Protein AF-A0A1B6K8F5-F1 (afdb_monomer_lite)

InterPro domains:
  IPR000001 Kringle [PF00051] (9-91)
  IPR000001 Kringle [PS50070] (9-91)
  IPR000001 Kringle [SM00130] (5-93)
  IPR000001 Kringle [cd00108] (4-92)
  IPR013806 Kringle-like fold [SSF57440] (8-100)
  IPR018056 Kringle, conserved site [PS00021] (61-74)
  IPR038178 Kringle superfamily [G3DSA:2.40.20.10] (1-101)
  IPR050759 Serine proteases and regulators with kringle domains [PTHR24261] (7-97)

Sequence (137 aa):
QCRSKECKMSGTGNDYIGTLNTTISNRTCQHWTANEPHSVPQTLLSKELFPELSLDNVNNFCRNPSHDIFGPWCYTNDPNVETDLCNVLDCDVPDACTVIVTGTNSARQYIYILPLWKSIGLEFKVKNWDPKWMEGV

Radius of gyration: 22.2 Å; chains: 1; bounding box: 33×41×73 Å

pLDDT: mean 76.98, std 19.77, range [41.94, 98.06]

Structure (mmCIF, N/CA/C/O backbone):
data_AF-A0A1B6K8F5-F1
#
_entry.id   AF-A0A1B6K8F5-F1
#
loop_
_atom_site.group_PDB
_atom_site.id
_atom_site.type_symbol
_atom_site.label_atom_id
_atom_site.label_alt_id
_atom_site.label_comp_id
_atom_site.label_asym_id
_atom_site.label_entity_id
_atom_site.label_seq_id
_atom_site.pdbx_PDB_ins_code
_atom_site.Cartn_x
_atom_site.Cartn_y
_atom_site.Cartn_z
_atom_site.occupancy
_atom_site.B_iso_or_equiv
_atom_site.auth_seq_id
_atom_site.auth_comp_id
_atom_site.auth_asym_id
_atom_site.auth_atom_id
_atom_site.pdbx_PDB_model_num
ATOM 1 N N . GLN A 1 1 ? 18.530 7.856 4.157 1.00 56.66 1 GLN A N 1
ATOM 2 C CA . GLN A 1 1 ? 17.686 6.708 3.768 1.00 56.66 1 GLN A CA 1
ATOM 3 C C . GLN A 1 1 ? 16.951 7.119 2.506 1.00 56.66 1 GLN A C 1
ATOM 5 O O . GLN A 1 1 ? 16.354 8.190 2.518 1.00 56.66 1 GLN A O 1
ATOM 10 N N . CYS A 1 2 ? 17.072 6.361 1.421 1.00 65.31 2 CYS A N 1
ATOM 11 C CA . CYS A 1 2 ? 16.398 6.685 0.167 1.00 65.31 2 CYS A CA 1
ATOM 12 C C . CYS A 1 2 ? 14.894 6.433 0.366 1.00 65.31 2 CYS A C 1
ATOM 14 O O . CYS A 1 2 ? 14.516 5.312 0.684 1.00 65.31 2 CYS A O 1
ATOM 16 N N . ARG A 1 3 ? 14.061 7.475 0.264 1.00 79.62 3 ARG A N 1
ATOM 17 C CA . ARG A 1 3 ? 12.592 7.397 0.331 1.00 79.62 3 ARG A CA 1
ATOM 18 C C . ARG A 1 3 ? 12.025 8.180 -0.848 1.00 79.62 3 ARG A C 1
ATOM 20 O O . ARG A 1 3 ? 12.517 9.278 -1.111 1.00 79.62 3 ARG A O 1
ATOM 27 N N . SER A 1 4 ? 11.013 7.651 -1.527 1.00 79.38 4 SER A N 1
ATOM 28 C CA . SER A 1 4 ? 10.398 8.310 -2.687 1.00 79.38 4 SER A CA 1
ATOM 29 C C . SER A 1 4 ? 8.877 8.363 -2.564 1.00 79.38 4 SER A C 1
ATOM 31 O O . SER A 1 4 ? 8.242 7.437 -2.060 1.00 79.38 4 SER A O 1
ATOM 33 N N . LYS A 1 5 ? 8.295 9.490 -2.989 1.00 85.06 5 LYS A N 1
ATOM 34 C CA . LYS A 1 5 ? 6.839 9.708 -3.014 1.00 85.06 5 LYS A CA 1
ATOM 35 C C . LYS A 1 5 ? 6.201 9.289 -4.336 1.00 85.06 5 LYS A C 1
ATOM 37 O O . LYS A 1 5 ? 5.002 9.036 -4.373 1.00 85.06 5 LYS A O 1
ATOM 42 N N . GLU A 1 6 ? 6.990 9.245 -5.401 1.00 81.94 6 GLU A N 1
ATOM 43 C CA . GLU A 1 6 ? 6.500 9.050 -6.767 1.00 81.94 6 GLU A CA 1
ATOM 44 C C . GLU A 1 6 ? 6.510 7.571 -7.165 1.00 81.94 6 GLU A C 1
ATOM 46 O O . GLU A 1 6 ? 5.637 7.115 -7.895 1.00 81.94 6 GLU A O 1
ATOM 51 N N . CYS A 1 7 ? 7.469 6.806 -6.645 1.00 83.44 7 CYS A N 1
ATOM 52 C CA . CYS A 1 7 ? 7.773 5.448 -7.084 1.00 83.44 7 CYS A CA 1
ATOM 53 C C . CYS A 1 7 ? 8.493 4.662 -5.975 1.00 83.44 7 CYS A C 1
ATOM 55 O O . CYS A 1 7 ? 8.935 5.247 -4.983 1.00 83.44 7 CYS A O 1
ATOM 57 N N . LYS A 1 8 ? 8.608 3.340 -6.124 1.00 86.00 8 LYS A N 1
ATOM 58 C CA . LYS A 1 8 ? 9.435 2.473 -5.275 1.00 86.00 8 LYS A CA 1
ATOM 59 C C . LYS A 1 8 ? 10.836 2.316 -5.876 1.00 86.00 8 LYS A C 1
ATOM 61 O O . LYS A 1 8 ? 10.967 2.098 -7.077 1.00 86.00 8 LYS A O 1
ATOM 66 N N . MET A 1 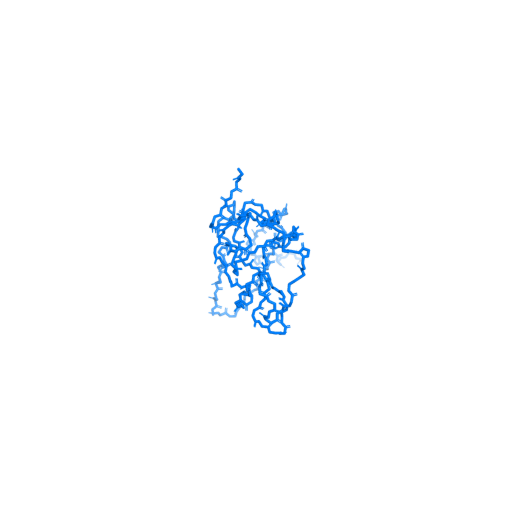9 ? 11.883 2.443 -5.062 1.00 80.12 9 MET A N 1
ATOM 67 C CA . MET A 1 9 ? 13.272 2.204 -5.489 1.00 80.12 9 MET A CA 1
ATOM 68 C C . MET A 1 9 ? 13.700 0.754 -5.259 1.00 80.12 9 MET A C 1
ATOM 70 O O . MET A 1 9 ? 14.542 0.239 -5.985 1.00 80.12 9 MET A O 1
ATOM 74 N N . SER A 1 10 ? 13.139 0.083 -4.249 1.00 73.62 10 SER A N 1
ATOM 75 C CA . SER A 1 10 ? 13.302 -1.362 -4.068 1.00 73.62 10 SER A CA 1
ATOM 76 C C . SER A 1 10 ? 12.169 -2.111 -4.762 1.00 73.62 10 SER A C 1
ATOM 78 O O . SER A 1 10 ? 11.018 -1.681 -4.688 1.00 73.62 10 SER A O 1
ATOM 80 N N . GLY A 1 11 ? 12.447 -3.298 -5.313 1.00 71.62 11 GLY A N 1
ATOM 81 C CA . GLY A 1 11 ? 11.408 -4.170 -5.878 1.00 71.62 11 GLY A CA 1
ATOM 82 C C . GLY A 1 11 ? 10.278 -4.490 -4.884 1.00 71.62 11 GLY A C 1
ATOM 83 O O . GLY A 1 11 ? 9.114 -4.593 -5.281 1.00 71.62 11 GLY A O 1
ATOM 84 N N . THR A 1 12 ? 10.596 -4.536 -3.584 1.00 84.62 12 THR A N 1
ATOM 85 C CA . THR A 1 12 ? 9.625 -4.724 -2.491 1.00 84.62 12 THR A CA 1
ATOM 86 C C . THR A 1 12 ? 8.861 -3.445 -2.119 1.00 84.62 12 THR A C 1
ATOM 88 O O . THR A 1 12 ? 7.788 -3.514 -1.530 1.00 84.62 12 THR A O 1
ATOM 91 N N . GLY A 1 13 ? 9.367 -2.253 -2.439 1.00 87.50 13 GLY A N 1
ATOM 92 C CA . GLY A 1 13 ? 8.701 -0.976 -2.153 1.00 87.50 13 GLY A CA 1
ATOM 93 C C . GLY A 1 13 ? 8.516 -0.613 -0.679 1.00 87.50 13 GLY A C 1
ATOM 94 O O . GLY A 1 13 ? 7.639 0.183 -0.355 1.00 87.50 13 GLY A O 1
ATOM 95 N N . ASN A 1 14 ? 9.350 -1.139 0.222 1.00 89.69 14 ASN A N 1
ATOM 96 C CA . ASN A 1 14 ? 9.389 -0.712 1.631 1.00 89.69 14 ASN A CA 1
ATOM 97 C C . ASN A 1 14 ? 9.769 0.770 1.808 1.00 89.69 14 ASN A C 1
ATOM 99 O O . ASN A 1 14 ? 9.498 1.363 2.846 1.00 89.69 14 ASN A O 1
ATOM 103 N N . ASP A 1 15 ? 10.433 1.357 0.815 1.00 88.50 15 ASP A N 1
ATOM 104 C CA . ASP A 1 15 ? 10.899 2.743 0.792 1.00 88.50 15 ASP A CA 1
ATOM 105 C C . ASP A 1 15 ? 9.853 3.743 0.267 1.00 88.50 15 ASP A C 1
ATOM 107 O O . ASP A 1 15 ? 10.075 4.960 0.312 1.00 88.50 15 ASP A O 1
ATOM 111 N N . TYR A 1 16 ? 8.718 3.238 -0.222 1.00 92.00 16 TYR A N 1
ATOM 112 C CA . TYR A 1 16 ? 7.657 4.044 -0.806 1.00 92.00 16 TYR A CA 1
ATOM 113 C C . TYR A 1 16 ? 6.896 4.835 0.267 1.00 92.00 16 TYR A C 1
ATOM 115 O O . TYR A 1 16 ? 6.240 4.263 1.135 1.00 92.00 16 TYR A O 1
ATOM 123 N N . ILE A 1 17 ? 6.948 6.165 0.168 1.00 93.19 17 ILE A N 1
ATOM 124 C CA . ILE A 1 17 ? 6.276 7.128 1.062 1.00 93.19 17 ILE A CA 1
ATOM 125 C C . ILE A 1 17 ? 5.208 7.953 0.333 1.00 93.19 17 ILE A C 1
ATOM 127 O O . ILE A 1 17 ? 4.830 9.041 0.776 1.00 93.19 17 ILE A O 1
ATOM 131 N N . GLY A 1 18 ? 4.759 7.484 -0.831 1.00 93.38 18 GLY A N 1
ATOM 132 C CA . GLY A 1 18 ? 3.720 8.158 -1.600 1.00 93.38 18 GLY A CA 1
ATOM 133 C C . GLY A 1 18 ? 2.330 7.998 -0.987 1.00 93.38 18 GLY A C 1
ATOM 134 O O . GLY A 1 18 ? 2.137 7.308 0.018 1.00 93.38 18 GLY A O 1
ATOM 135 N N . THR A 1 19 ? 1.354 8.651 -1.609 1.00 95.56 19 THR A N 1
ATOM 136 C CA . THR A 1 19 ? -0.023 8.765 -1.104 1.00 95.56 19 THR A CA 1
ATOM 137 C C . THR A 1 19 ? -1.028 7.912 -1.879 1.00 95.56 19 THR A C 1
ATOM 139 O O . THR A 1 19 ? -2.231 8.149 -1.781 1.00 95.56 19 THR A O 1
ATOM 142 N N . LEU A 1 20 ? -0.567 6.947 -2.685 1.00 95.06 20 LEU A N 1
ATOM 143 C CA . LEU A 1 20 ? -1.461 6.017 -3.377 1.00 95.06 20 LEU A CA 1
ATOM 144 C C . LEU A 1 20 ? -2.274 5.233 -2.341 1.00 95.06 20 LEU A C 1
ATOM 146 O O . LEU A 1 20 ? -1.700 4.666 -1.418 1.00 95.06 20 LEU A O 1
ATOM 150 N N . ASN A 1 21 ? -3.593 5.201 -2.504 1.00 96.94 21 ASN A N 1
ATOM 151 C CA . ASN A 1 21 ? -4.534 4.533 -1.599 1.00 96.94 21 ASN A CA 1
ATOM 152 C C . ASN A 1 21 ? -5.600 3.726 -2.360 1.00 96.94 21 ASN A C 1
ATOM 154 O O . ASN A 1 21 ? -6.719 3.534 -1.881 1.00 96.94 21 ASN A O 1
ATOM 158 N N . THR A 1 22 ? -5.270 3.317 -3.582 1.00 95.69 22 THR A N 1
ATOM 159 C CA . THR A 1 22 ? -6.139 2.524 -4.449 1.00 95.69 22 THR A CA 1
ATOM 160 C C . THR A 1 22 ? -5.353 1.331 -4.979 1.00 95.69 22 THR A C 1
ATOM 162 O O . THR A 1 22 ? -4.188 1.466 -5.365 1.00 95.69 22 THR A O 1
ATOM 165 N N . THR A 1 23 ? -5.984 0.162 -4.964 1.00 93.56 23 THR A N 1
ATOM 166 C CA . THR A 1 23 ? -5.365 -1.118 -5.324 1.00 93.56 23 THR A CA 1
ATOM 167 C C . THR A 1 23 ? -5.359 -1.330 -6.843 1.00 93.56 23 THR A C 1
ATOM 169 O O . THR A 1 23 ? -6.008 -0.595 -7.589 1.00 93.56 23 THR A O 1
ATOM 172 N N . ILE A 1 24 ? -4.659 -2.360 -7.329 1.00 90.31 24 ILE A N 1
ATOM 173 C CA . ILE A 1 24 ? -4.654 -2.758 -8.752 1.00 90.31 24 ILE A CA 1
ATOM 174 C C . ILE A 1 24 ? -6.076 -3.062 -9.237 1.00 90.31 24 ILE A C 1
ATOM 176 O O . ILE A 1 24 ? -6.443 -2.713 -10.358 1.00 90.31 24 ILE A O 1
ATOM 180 N N . SER A 1 25 ? -6.895 -3.667 -8.376 1.00 88.75 25 SER A N 1
ATOM 181 C CA . SER A 1 25 ? -8.297 -3.970 -8.669 1.00 88.75 25 SER A CA 1
ATOM 182 C C . SER A 1 25 ? -9.240 -2.780 -8.456 1.00 88.75 25 SER A C 1
ATOM 184 O O . SER A 1 25 ? -10.456 -2.962 -8.458 1.00 88.75 25 SER A O 1
ATOM 186 N N . ASN A 1 26 ? -8.701 -1.574 -8.260 1.00 93.00 26 ASN A N 1
ATOM 187 C CA . ASN A 1 26 ? -9.452 -0.336 -8.072 1.00 93.00 26 ASN A CA 1
ATOM 188 C C . ASN A 1 26 ? -10.305 -0.295 -6.785 1.00 93.00 26 ASN A C 1
ATOM 190 O O . ASN A 1 26 ? -11.366 0.331 -6.758 1.00 93.00 26 ASN A O 1
ATOM 194 N N . ARG A 1 27 ? -9.857 -0.964 -5.711 1.00 94.44 27 ARG A N 1
ATOM 195 C CA . ARG A 1 27 ? -10.472 -0.871 -4.375 1.00 94.44 27 ARG A CA 1
ATOM 196 C C . ARG A 1 27 ? -9.799 0.222 -3.559 1.00 94.44 27 ARG A C 1
ATOM 198 O O . ARG A 1 27 ? -8.588 0.415 -3.659 1.00 94.44 27 ARG A O 1
ATOM 205 N N . THR A 1 28 ? -10.572 0.925 -2.738 1.00 97.69 28 THR A N 1
ATOM 206 C CA . THR A 1 28 ? -10.024 1.940 -1.833 1.00 97.69 28 THR A CA 1
ATOM 207 C C . THR A 1 28 ? -9.401 1.265 -0.620 1.00 97.69 28 THR A C 1
ATOM 209 O O . THR A 1 28 ? -9.969 0.331 -0.056 1.00 97.69 28 THR A O 1
ATOM 212 N N . CYS A 1 29 ? -8.244 1.754 -0.193 1.00 98.06 29 CYS A N 1
ATOM 213 C CA . CYS A 1 29 ? -7.577 1.241 0.990 1.00 98.06 29 CYS A CA 1
ATOM 214 C C . CYS A 1 29 ? -8.292 1.660 2.286 1.00 98.06 29 CYS A C 1
ATOM 216 O O . CYS A 1 29 ? -8.724 2.808 2.446 1.00 98.06 29 CYS A O 1
ATOM 218 N N . GLN A 1 30 ? -8.346 0.736 3.236 1.00 97.25 30 GLN A N 1
ATOM 219 C CA . GLN A 1 30 ? -8.667 0.967 4.638 1.00 97.25 30 GLN A CA 1
ATOM 220 C C . GLN A 1 30 ? -7.465 1.605 5.358 1.00 97.25 30 GLN A C 1
ATOM 222 O O . GLN A 1 30 ? -6.307 1.383 5.003 1.00 97.25 30 GLN A O 1
ATOM 227 N N . HIS A 1 31 ? -7.739 2.412 6.384 1.00 96.25 31 HIS A N 1
ATOM 228 C CA . HIS A 1 31 ? -6.707 2.992 7.245 1.00 96.25 31 HIS A CA 1
ATOM 229 C C . HIS A 1 31 ? -5.959 1.902 8.029 1.00 96.25 31 HIS A C 1
ATOM 231 O O . HIS A 1 31 ? -6.594 1.022 8.608 1.00 96.25 31 HIS A O 1
ATOM 237 N N . TRP A 1 32 ? -4.627 1.984 8.120 1.00 94.94 32 TRP A N 1
ATOM 238 C CA . TRP A 1 32 ? -3.803 0.940 8.756 1.00 94.94 32 TRP A CA 1
ATOM 239 C C . TRP A 1 32 ? -4.097 0.716 10.241 1.00 94.94 32 TRP A C 1
ATOM 241 O O . TRP A 1 32 ? -3.844 -0.362 10.759 1.00 94.94 32 TRP A O 1
ATOM 251 N N . THR A 1 33 ? -4.620 1.732 10.925 1.00 93.25 33 T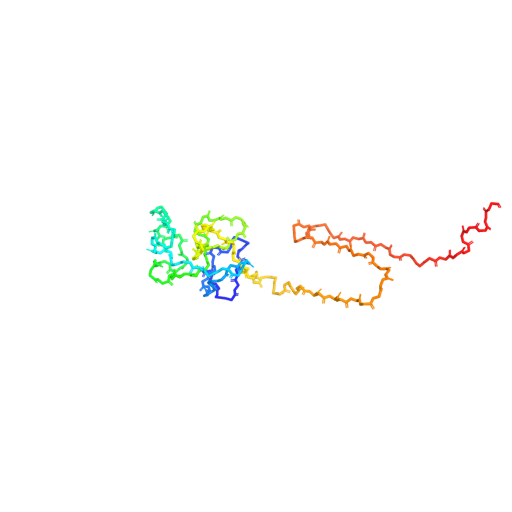HR A N 1
ATOM 252 C CA . THR A 1 33 ? -5.019 1.661 12.342 1.00 93.25 33 THR A CA 1
ATOM 253 C C . T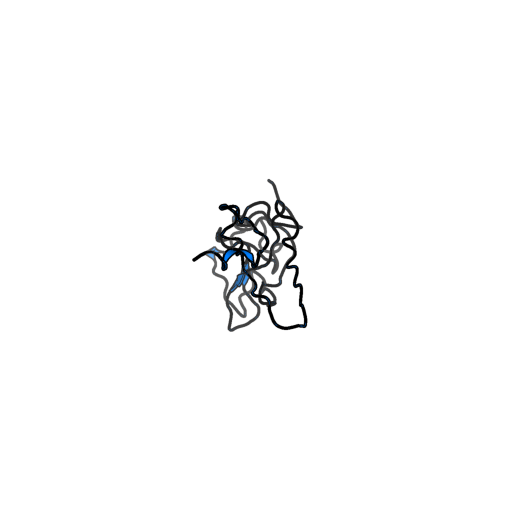HR A 1 33 ? -6.525 1.477 12.548 1.00 93.25 33 THR A C 1
ATOM 255 O O . THR A 1 33 ? -6.980 1.439 13.690 1.00 93.25 33 THR A O 1
ATOM 258 N N . ALA A 1 34 ? -7.315 1.392 11.471 1.00 93.62 34 ALA A N 1
ATOM 259 C CA . ALA A 1 34 ? -8.736 1.081 11.579 1.00 93.62 34 ALA A CA 1
ATOM 260 C C . ALA A 1 34 ? -8.940 -0.423 11.789 1.00 93.62 34 ALA A C 1
ATOM 262 O O . ALA A 1 34 ? -8.174 -1.234 11.278 1.00 93.62 34 ALA A O 1
ATOM 263 N N . ASN A 1 35 ? -10.012 -0.773 12.499 1.00 92.31 35 ASN A N 1
ATOM 264 C CA . ASN A 1 35 ? -10.395 -2.163 12.766 1.00 92.31 35 ASN A CA 1
ATOM 265 C C . ASN A 1 35 ? -11.593 -2.638 11.926 1.00 92.31 35 ASN A C 1
ATOM 267 O O . ASN A 1 35 ? -12.096 -3.729 12.164 1.00 92.31 35 ASN A O 1
ATOM 271 N N . GLU A 1 36 ? -12.059 -1.821 10.978 1.00 93.62 36 GLU A N 1
ATOM 272 C CA . GLU A 1 36 ? -13.236 -2.085 10.144 1.00 93.62 36 GLU A CA 1
ATOM 273 C C . GLU A 1 36 ? -12.984 -1.616 8.696 1.00 93.62 36 GLU A C 1
ATOM 275 O O . GLU A 1 36 ? -12.415 -0.529 8.517 1.00 93.62 36 GLU A O 1
ATOM 280 N N . PRO A 1 37 ? -13.439 -2.366 7.669 1.00 95.75 37 PRO A N 1
ATOM 281 C CA . PRO A 1 37 ? -14.090 -3.686 7.754 1.00 95.75 37 PRO A CA 1
ATOM 282 C C . PRO A 1 37 ? -13.165 -4.834 8.191 1.00 95.75 37 PRO A C 1
ATOM 284 O O . PRO A 1 37 ? -13.654 -5.882 8.603 1.00 95.75 37 PRO A O 1
ATOM 287 N N . HIS A 1 38 ? -11.845 -4.650 8.125 1.00 96.50 38 HIS A N 1
ATOM 288 C CA . HIS A 1 38 ? -10.874 -5.690 8.464 1.00 96.50 38 HIS A CA 1
ATOM 289 C C . HIS A 1 38 ? -10.115 -5.348 9.741 1.00 96.50 38 HIS A C 1
ATOM 291 O O . HIS A 1 38 ? -9.650 -4.224 9.929 1.00 96.50 38 HIS A O 1
ATOM 297 N N . SER A 1 39 ? -9.952 -6.328 10.625 1.00 94.38 39 SER A N 1
ATOM 298 C CA . SER A 1 39 ? -9.161 -6.158 11.845 1.00 94.38 39 SER A CA 1
ATOM 299 C C . SER A 1 39 ? -7.669 -6.283 11.543 1.00 94.38 39 SER A C 1
ATOM 301 O O . SER A 1 39 ? -7.199 -7.356 11.172 1.00 94.38 39 SER A O 1
ATOM 303 N N . VAL A 1 40 ? -6.906 -5.206 11.749 1.00 91.50 40 VAL A N 1
ATOM 304 C CA . VAL A 1 40 ? -5.456 -5.211 11.509 1.00 91.50 40 VAL A CA 1
ATOM 305 C C . VAL A 1 40 ? -4.716 -5.860 12.694 1.00 91.50 40 VAL A C 1
ATOM 307 O O . VAL A 1 40 ? -4.890 -5.429 13.838 1.00 91.50 40 VAL A O 1
ATOM 310 N N . PRO A 1 41 ? -3.854 -6.872 12.469 1.00 90.94 41 PRO A N 1
ATOM 311 C CA . PRO A 1 41 ? -3.076 -7.508 13.528 1.00 90.94 41 PRO A CA 1
ATOM 312 C C . PRO A 1 41 ? -2.149 -6.523 14.250 1.00 90.94 41 PRO A C 1
ATOM 314 O O . PRO A 1 41 ? -1.421 -5.762 13.611 1.00 90.94 41 PRO A O 1
ATOM 317 N N . GLN A 1 42 ? -2.067 -6.614 15.584 1.00 87.06 42 GLN A N 1
ATOM 318 C CA . GLN A 1 42 ? -1.162 -5.770 16.385 1.00 87.06 42 GLN A CA 1
ATOM 319 C C . GLN A 1 42 ? 0.312 -5.888 15.977 1.00 87.06 42 GLN A C 1
ATOM 321 O O . GLN A 1 42 ? 1.065 -4.929 16.117 1.00 87.06 42 GLN A O 1
ATOM 326 N N . THR A 1 43 ? 0.727 -7.035 15.435 1.00 87.75 43 THR A N 1
ATOM 327 C CA . THR A 1 43 ? 2.093 -7.249 14.936 1.00 87.75 43 THR A CA 1
ATOM 328 C C . THR A 1 43 ? 2.457 -6.331 13.770 1.00 87.75 43 THR A C 1
ATOM 330 O O . THR A 1 43 ? 3.638 -6.080 13.558 1.00 87.75 43 THR A O 1
ATOM 333 N N . LEU A 1 44 ? 1.467 -5.820 13.027 1.00 85.56 44 LEU A N 1
ATOM 334 C CA . LEU A 1 44 ? 1.659 -4.867 11.932 1.00 85.56 44 LEU A CA 1
ATOM 335 C C . LEU A 1 44 ? 1.528 -3.404 12.379 1.00 85.56 44 LEU A C 1
ATOM 337 O O . LEU A 1 44 ? 1.842 -2.508 11.605 1.00 85.56 44 LEU A O 1
ATOM 341 N N . LEU A 1 45 ? 1.131 -3.140 13.628 1.00 86.00 45 LEU A N 1
ATOM 342 C CA . LEU A 1 45 ? 0.991 -1.795 14.201 1.00 86.00 45 LEU A CA 1
ATOM 343 C C . LEU A 1 45 ? 2.283 -1.333 14.900 1.00 86.00 45 LEU A C 1
ATOM 345 O O . LEU A 1 45 ? 2.253 -0.743 15.978 1.00 86.00 45 LEU A O 1
ATOM 349 N N . SER A 1 46 ? 3.437 -1.612 14.296 1.00 91.62 46 SER A N 1
ATOM 350 C CA . SER A 1 46 ? 4.742 -1.111 14.740 1.00 91.62 46 SER A CA 1
ATOM 351 C C . SER A 1 46 ? 5.199 -0.013 13.789 1.00 91.62 46 SER A C 1
ATOM 353 O O . SER A 1 46 ? 5.262 -0.205 12.577 1.00 91.62 46 SER A O 1
ATOM 355 N N . LYS A 1 47 ? 5.527 1.160 14.340 1.00 90.44 47 LYS A N 1
ATOM 356 C CA . LYS A 1 47 ? 5.960 2.325 13.551 1.00 90.44 47 LYS A CA 1
ATOM 357 C C . LYS A 1 47 ? 7.228 2.038 12.741 1.00 90.44 47 LYS A C 1
ATOM 359 O O . LYS A 1 47 ? 7.423 2.635 11.692 1.00 90.44 47 LYS A O 1
ATOM 364 N N . GLU A 1 48 ? 8.072 1.124 13.214 1.00 91.06 48 GLU A N 1
ATOM 365 C CA . GLU A 1 48 ? 9.327 0.718 12.583 1.00 91.06 48 GLU A CA 1
ATOM 366 C C . GLU A 1 48 ? 9.115 -0.024 11.254 1.00 91.06 48 GLU A C 1
ATOM 368 O O . GLU A 1 48 ? 10.016 -0.028 10.417 1.00 91.06 48 GLU A O 1
ATOM 373 N N . LEU A 1 49 ? 7.932 -0.613 11.046 1.00 89.56 49 LEU A N 1
ATOM 374 C CA . LEU A 1 49 ? 7.566 -1.312 9.809 1.00 89.56 49 LEU A CA 1
ATOM 375 C C . LEU A 1 49 ? 7.146 -0.358 8.683 1.00 89.56 49 LEU A C 1
ATOM 377 O O . LEU A 1 49 ? 7.042 -0.774 7.528 1.00 89.56 49 LEU A O 1
ATOM 381 N N . PHE A 1 50 ? 6.909 0.916 9.004 1.00 91.06 50 PHE A N 1
ATOM 382 C CA . PHE A 1 50 ? 6.464 1.924 8.052 1.00 91.06 50 PHE A CA 1
ATOM 383 C C . PHE A 1 50 ? 7.573 2.936 7.758 1.00 91.06 50 PHE A C 1
ATOM 385 O O . PHE A 1 50 ? 8.263 3.398 8.674 1.00 91.06 50 PHE A O 1
ATOM 392 N N . PRO A 1 51 ? 7.734 3.358 6.495 1.00 88.12 51 PRO A N 1
ATOM 393 C CA . PRO A 1 51 ? 8.769 4.316 6.133 1.00 88.12 51 PRO A CA 1
ATOM 394 C C . PRO A 1 51 ? 8.540 5.704 6.759 1.00 88.12 51 PRO A C 1
ATOM 396 O O . PRO A 1 51 ? 9.492 6.468 6.920 1.00 88.12 51 PRO A O 1
ATOM 399 N N . GLU A 1 52 ? 7.319 6.034 7.182 1.00 88.19 52 GLU A N 1
ATOM 400 C CA . GLU A 1 52 ? 6.974 7.256 7.920 1.00 88.19 52 GLU A CA 1
ATOM 401 C C . GLU A 1 52 ? 7.514 7.275 9.351 1.00 88.19 52 GLU A C 1
ATOM 403 O O . GLU A 1 52 ? 7.650 8.354 9.928 1.00 88.19 52 GLU A O 1
ATOM 408 N N . LEU A 1 53 ? 7.798 6.104 9.935 1.00 88.50 53 LEU A N 1
ATOM 409 C CA . LEU A 1 53 ? 8.065 5.939 11.367 1.00 88.50 53 LEU A CA 1
ATOM 410 C C . LEU A 1 53 ? 6.920 6.460 12.259 1.00 88.50 53 LEU A C 1
ATOM 412 O O . LEU A 1 53 ? 7.145 6.867 13.400 1.00 88.50 53 LEU A O 1
ATOM 416 N N . SER A 1 54 ? 5.687 6.454 11.737 1.00 89.62 54 SER A N 1
ATOM 417 C CA . SER A 1 54 ? 4.474 6.910 12.421 1.00 89.62 54 SER A CA 1
ATOM 418 C C . SER A 1 54 ? 3.231 6.205 11.870 1.00 89.62 54 SER A C 1
ATOM 420 O O . SER A 1 54 ? 2.998 6.214 10.662 1.00 89.62 54 SER A O 1
ATOM 422 N N . LEU A 1 55 ? 2.418 5.643 12.770 1.00 88.25 55 LEU A N 1
ATOM 423 C CA . LEU A 1 55 ? 1.143 4.990 12.441 1.00 88.25 55 LEU A CA 1
ATOM 424 C C . LEU A 1 55 ? 0.018 5.986 12.129 1.00 88.25 55 LEU A C 1
ATOM 426 O O . LEU A 1 55 ? -0.940 5.634 11.450 1.00 88.25 55 LEU A O 1
ATOM 430 N N . ASP A 1 56 ? 0.134 7.232 12.588 1.00 86.06 56 ASP A N 1
ATOM 431 C CA . ASP A 1 56 ? -0.862 8.266 12.287 1.00 86.06 56 ASP A CA 1
ATOM 432 C C . ASP A 1 56 ? -0.637 8.849 10.885 1.00 86.06 56 ASP A C 1
ATOM 434 O O . ASP A 1 56 ? -1.579 9.194 10.174 1.00 86.06 56 ASP A O 1
ATOM 438 N N . ASN A 1 57 ? 0.627 8.916 10.451 1.00 89.38 57 ASN A N 1
ATOM 439 C CA . ASN A 1 57 ? 0.994 9.527 9.173 1.00 89.38 57 ASN A CA 1
ATOM 440 C C . ASN A 1 57 ? 0.898 8.566 7.982 1.00 89.38 57 ASN A C 1
ATOM 442 O O . ASN A 1 57 ? 0.838 9.031 6.845 1.00 89.38 57 ASN A O 1
ATOM 446 N N . VAL A 1 58 ? 0.891 7.248 8.215 1.00 89.88 58 VAL A N 1
ATOM 447 C CA . VAL A 1 58 ? 0.753 6.253 7.137 1.00 89.88 58 VAL 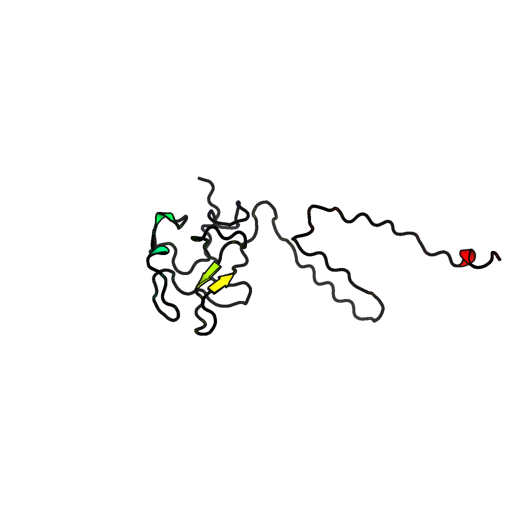A CA 1
ATOM 448 C C . VAL A 1 58 ? -0.649 6.265 6.511 1.00 89.88 58 VAL A C 1
ATOM 450 O O . VAL A 1 58 ? -0.824 5.900 5.348 1.00 89.88 58 VAL A O 1
ATOM 453 N N . ASN A 1 59 ? -1.645 6.742 7.260 1.00 94.88 59 ASN A N 1
ATOM 454 C CA . ASN A 1 59 ? -3.026 6.882 6.823 1.00 94.88 59 ASN A CA 1
ATOM 455 C C . ASN A 1 59 ? -3.613 5.572 6.245 1.00 94.88 59 ASN A C 1
ATOM 457 O O . ASN A 1 59 ? -3.526 4.519 6.877 1.00 94.88 59 ASN A O 1
ATOM 461 N N . ASN A 1 60 ? -4.194 5.617 5.045 1.00 96.69 60 ASN A N 1
ATOM 462 C CA . ASN A 1 60 ? -4.591 4.458 4.247 1.00 96.69 60 ASN A CA 1
ATOM 463 C C . ASN A 1 60 ? -3.696 4.253 3.010 1.00 96.69 60 ASN A C 1
ATOM 465 O O . ASN A 1 60 ? -4.146 3.728 1.994 1.00 96.69 60 ASN A O 1
ATOM 469 N N . PHE A 1 61 ? -2.442 4.708 3.046 1.00 97.06 61 PHE A N 1
ATOM 470 C CA . PHE A 1 61 ? -1.565 4.630 1.880 1.00 97.06 61 PHE A CA 1
ATOM 471 C C . PHE A 1 61 ? -0.972 3.231 1.692 1.00 97.06 61 PHE A C 1
ATOM 473 O O . PHE A 1 61 ? -0.676 2.533 2.654 1.00 97.06 61 PHE A O 1
ATOM 480 N N . CYS A 1 62 ? -0.731 2.831 0.449 1.00 96.12 62 CYS A N 1
ATOM 481 C CA . CYS A 1 62 ? -0.132 1.548 0.093 1.00 96.12 62 CYS A CA 1
ATOM 482 C C . CYS A 1 62 ? 1.271 1.389 0.689 1.00 96.12 62 CYS A C 1
ATOM 484 O O . CYS A 1 62 ? 2.150 2.212 0.426 1.00 96.12 62 CYS A O 1
ATOM 486 N N . ARG A 1 63 ? 1.515 0.330 1.462 1.00 95.88 63 ARG A N 1
ATOM 487 C CA . ARG A 1 63 ? 2.800 0.072 2.136 1.00 95.88 63 ARG A CA 1
ATOM 488 C C . ARG A 1 63 ? 3.122 -1.414 2.124 1.00 95.88 63 ARG A C 1
ATOM 490 O O . ARG A 1 63 ? 2.279 -2.235 1.795 1.00 95.88 63 ARG A O 1
ATOM 497 N N . ASN A 1 64 ? 4.358 -1.762 2.467 1.00 94.75 64 ASN A N 1
ATOM 498 C CA . ASN A 1 64 ? 4.785 -3.156 2.530 1.00 94.75 64 ASN A CA 1
ATOM 499 C C . ASN A 1 64 ? 5.445 -3.501 3.877 1.00 94.75 64 ASN A C 1
ATOM 501 O O . ASN A 1 64 ? 6.644 -3.777 3.918 1.00 94.75 64 ASN A O 1
ATOM 505 N N . PRO A 1 65 ? 4.704 -3.482 4.996 1.00 92.38 65 PRO A N 1
ATOM 506 C CA . PRO A 1 65 ? 5.275 -3.822 6.301 1.00 92.38 65 PRO A CA 1
ATOM 507 C C . PRO A 1 65 ? 5.733 -5.291 6.390 1.00 92.38 65 PRO A C 1
ATOM 509 O O . PRO A 1 65 ? 6.566 -5.623 7.228 1.00 92.38 65 PRO A O 1
ATOM 512 N N . SER A 1 66 ? 5.224 -6.174 5.521 1.00 88.88 66 SER A N 1
ATOM 513 C CA . SER A 1 66 ? 5.555 -7.606 5.484 1.00 88.88 66 SER A CA 1
ATOM 514 C C . SER A 1 66 ? 6.819 -7.947 4.687 1.00 88.88 66 SER A C 1
ATOM 516 O O . SER A 1 66 ? 7.212 -9.112 4.675 1.00 88.88 66 SER A O 1
ATOM 518 N N . HIS A 1 67 ? 7.464 -6.969 4.037 1.00 87.50 67 HIS A N 1
ATOM 519 C CA . HIS A 1 67 ? 8.582 -7.205 3.109 1.00 87.50 67 HIS A CA 1
ATOM 520 C C . HIS A 1 67 ? 8.231 -8.186 1.976 1.00 87.50 67 HIS A C 1
ATOM 522 O O . HIS A 1 67 ? 9.079 -8.948 1.509 1.00 87.50 67 HIS A O 1
ATOM 528 N N . ASP A 1 68 ? 6.978 -8.158 1.523 1.00 85.06 68 ASP A N 1
ATOM 529 C CA . ASP A 1 68 ? 6.500 -8.997 0.432 1.00 85.06 68 ASP A CA 1
ATOM 530 C C . ASP A 1 68 ? 7.235 -8.666 -0.879 1.00 85.06 68 ASP A C 1
ATOM 532 O O . ASP A 1 68 ? 7.385 -7.502 -1.263 1.00 85.06 68 ASP A O 1
ATOM 536 N N . ILE A 1 69 ? 7.682 -9.695 -1.593 1.00 84.25 69 ILE A N 1
ATOM 537 C CA . ILE A 1 69 ? 8.314 -9.553 -2.906 1.00 84.25 69 ILE A CA 1
ATOM 538 C C . ILE A 1 69 ? 7.344 -9.035 -3.977 1.00 84.25 69 ILE A C 1
ATOM 540 O O . ILE A 1 69 ? 7.796 -8.479 -4.977 1.00 84.25 69 ILE A O 1
ATOM 544 N N . PHE A 1 70 ? 6.031 -9.182 -3.777 1.00 84.06 70 PHE A N 1
ATOM 545 C CA . PHE A 1 70 ? 5.005 -8.665 -4.684 1.00 84.06 70 PHE A CA 1
ATOM 546 C C . PHE A 1 70 ? 4.823 -7.144 -4.577 1.00 84.06 70 PHE A C 1
ATOM 548 O O . PHE A 1 70 ? 4.306 -6.522 -5.506 1.00 84.06 70 PHE A O 1
ATOM 555 N N . GLY A 1 71 ? 5.327 -6.525 -3.506 1.00 90.62 71 GLY A N 1
ATOM 556 C CA . GLY A 1 71 ? 5.393 -5.075 -3.356 1.00 90.62 71 GLY A CA 1
ATOM 557 C C . GLY A 1 71 ? 4.360 -4.483 -2.389 1.00 90.62 71 GLY A C 1
ATOM 558 O O . GLY A 1 71 ? 3.810 -5.194 -1.549 1.00 90.62 71 GLY A O 1
ATOM 559 N N . PRO A 1 72 ? 4.120 -3.159 -2.465 1.00 94.69 72 PRO A N 1
ATOM 560 C CA . PRO A 1 72 ? 3.172 -2.464 -1.598 1.00 94.69 72 PRO A CA 1
ATOM 561 C C . PRO A 1 72 ? 1.733 -2.953 -1.764 1.00 94.69 72 PRO A C 1
ATOM 563 O O . PRO A 1 72 ? 1.256 -3.169 -2.877 1.00 94.69 72 PRO A O 1
ATOM 566 N N . TRP A 1 73 ? 1.026 -3.052 -0.647 1.00 95.56 73 TRP A N 1
ATOM 567 C CA . TRP A 1 73 ? -0.360 -3.492 -0.545 1.00 95.56 73 TRP A CA 1
ATOM 568 C C . TRP A 1 73 ? -1.097 -2.654 0.502 1.00 95.56 73 TRP A C 1
ATOM 570 O O . TRP A 1 73 ? -0.511 -1.786 1.156 1.00 95.56 73 TRP A O 1
ATOM 580 N N . CYS A 1 74 ? -2.398 -2.872 0.644 1.00 97.25 74 CYS A N 1
ATOM 581 C CA . CYS A 1 74 ? -3.180 -2.308 1.738 1.00 97.25 74 CYS A CA 1
ATOM 582 C C . CYS A 1 74 ? -4.346 -3.230 2.100 1.00 97.25 74 CYS A C 1
ATOM 584 O O . CYS A 1 74 ? -4.748 -4.078 1.298 1.00 97.25 74 CYS A O 1
ATOM 586 N N . TYR A 1 75 ? -4.905 -3.044 3.297 1.00 97.38 75 TYR A N 1
ATOM 587 C CA . TYR A 1 75 ? -6.246 -3.546 3.589 1.00 97.38 75 TYR A CA 1
ATOM 588 C C . TYR A 1 75 ? -7.253 -2.800 2.724 1.00 97.38 75 TYR A C 1
ATOM 590 O O . TYR A 1 75 ? -7.082 -1.601 2.499 1.00 97.38 75 TYR A O 1
ATOM 598 N N . THR A 1 76 ? -8.290 -3.470 2.230 1.00 97.81 76 THR A N 1
ATOM 599 C CA . THR A 1 76 ? -9.290 -2.815 1.373 1.00 97.81 76 THR A CA 1
ATOM 600 C C . THR A 1 76 ? -10.530 -2.410 2.165 1.00 97.81 76 THR A C 1
ATOM 602 O O . THR A 1 76 ? -10.789 -2.913 3.250 1.00 97.81 76 THR A O 1
ATOM 605 N N . ASN A 1 77 ? -11.325 -1.488 1.634 1.00 95.81 77 ASN A N 1
ATOM 606 C CA . ASN A 1 77 ? -12.629 -1.150 2.201 1.00 95.81 77 ASN A CA 1
ATOM 607 C C . ASN A 1 77 ? -13.752 -2.125 1.789 1.00 95.81 77 ASN A C 1
ATOM 609 O O . ASN A 1 77 ? -14.898 -1.919 2.185 1.00 95.81 77 ASN A O 1
ATOM 613 N N . ASP A 1 78 ? -13.451 -3.145 0.980 1.00 96.31 78 ASP A N 1
ATOM 614 C CA . ASP A 1 78 ? -14.386 -4.193 0.571 1.00 96.31 78 ASP A CA 1
ATOM 615 C C . ASP A 1 78 ? -14.389 -5.300 1.638 1.00 96.31 78 ASP A C 1
ATOM 617 O O . ASP A 1 78 ? -13.364 -5.960 1.822 1.00 96.31 78 ASP A O 1
ATOM 621 N N . PRO A 1 79 ? -15.517 -5.562 2.324 1.00 96.00 79 PRO A N 1
ATOM 622 C CA . PRO A 1 79 ? -15.596 -6.600 3.354 1.00 96.00 79 PRO A CA 1
ATOM 623 C C . PRO A 1 79 ? -15.285 -8.014 2.847 1.00 96.00 79 PRO A C 1
ATOM 625 O O . PRO A 1 79 ? -15.007 -8.900 3.648 1.00 96.00 79 PRO A O 1
ATOM 628 N N . ASN A 1 80 ? -15.334 -8.247 1.531 1.00 96.56 80 ASN A N 1
ATOM 629 C CA . ASN A 1 80 ? -15.054 -9.555 0.935 1.00 96.56 80 ASN A CA 1
ATOM 630 C C . ASN A 1 80 ? -13.587 -9.728 0.522 1.00 96.56 80 ASN A C 1
ATOM 632 O O . ASN A 1 80 ? -13.195 -10.824 0.123 1.00 96.56 80 ASN A O 1
ATOM 636 N N . VAL A 1 81 ? -12.789 -8.658 0.565 1.00 96.56 81 VAL A N 1
ATOM 637 C CA . VAL A 1 81 ? -11.389 -8.663 0.133 1.00 96.56 81 VAL A CA 1
ATOM 638 C C . VAL A 1 81 ? -10.545 -8.006 1.213 1.00 96.56 81 VAL A C 1
ATOM 640 O O . VAL A 1 81 ? -10.476 -6.785 1.305 1.00 96.56 81 VAL A O 1
ATOM 643 N N . GLU A 1 82 ? -9.899 -8.824 2.038 1.00 96.12 82 GLU A N 1
ATOM 644 C CA . GLU A 1 82 ? -9.117 -8.347 3.182 1.00 96.12 82 GLU A CA 1
ATOM 645 C C . GLU A 1 82 ? -7.966 -7.433 2.750 1.00 96.12 82 GLU A C 1
ATOM 647 O O . GLU A 1 82 ? -7.873 -6.288 3.190 1.00 96.12 82 GLU A O 1
ATOM 652 N N . THR A 1 83 ? -7.133 -7.909 1.825 1.00 95.81 83 THR A N 1
ATOM 653 C CA . THR A 1 83 ? -5.974 -7.186 1.299 1.00 95.81 83 THR A CA 1
ATOM 654 C C . THR A 1 83 ? -5.916 -7.276 -0.219 1.00 95.81 83 THR A C 1
ATOM 656 O O . THR A 1 83 ? -6.433 -8.211 -0.831 1.00 95.81 83 THR A O 1
ATOM 659 N N . ASP A 1 84 ? -5.293 -6.281 -0.843 1.00 96.12 84 ASP A N 1
ATOM 660 C CA . ASP A 1 84 ? -5.036 -6.270 -2.282 1.00 96.12 84 ASP A CA 1
ATOM 661 C C . ASP A 1 84 ? -3.746 -5.485 -2.572 1.00 96.12 84 ASP A C 1
ATOM 663 O O . ASP A 1 84 ? -3.317 -4.624 -1.794 1.00 96.12 84 ASP A O 1
ATOM 667 N N . LEU A 1 85 ? -3.103 -5.814 -3.690 1.00 93.81 85 LEU A N 1
ATOM 668 C CA . LEU A 1 85 ? -1.834 -5.223 -4.107 1.00 93.81 85 LEU A CA 1
ATOM 669 C C . LEU A 1 85 ? -2.054 -3.823 -4.685 1.00 93.81 85 LEU A C 1
ATOM 671 O O . LEU A 1 85 ? -3.069 -3.541 -5.323 1.00 93.81 85 LEU A O 1
ATOM 675 N N . CYS A 1 86 ? -1.064 -2.950 -4.523 1.00 93.31 86 CYS A N 1
ATOM 676 C CA . CYS A 1 86 ? -1.071 -1.611 -5.096 1.00 93.31 86 CYS A CA 1
ATOM 677 C C . CYS A 1 86 ? -0.126 -1.494 -6.291 1.00 93.31 86 CYS A C 1
ATOM 679 O O . CYS A 1 86 ? 0.979 -2.037 -6.297 1.00 93.31 86 CYS A O 1
ATOM 681 N N . ASN A 1 87 ? -0.533 -0.707 -7.288 1.00 89.94 87 ASN A N 1
ATOM 682 C CA . ASN A 1 87 ? 0.269 -0.472 -8.486 1.00 89.94 87 ASN A CA 1
ATOM 683 C C . ASN A 1 87 ? 1.286 0.665 -8.283 1.00 89.94 87 ASN A C 1
ATOM 685 O O . ASN A 1 87 ? 1.140 1.749 -8.846 1.00 89.94 87 ASN A O 1
ATOM 689 N N . VAL A 1 88 ? 2.294 0.445 -7.437 1.00 89.06 88 VAL A N 1
ATOM 690 C CA . VAL A 1 88 ? 3.384 1.414 -7.237 1.00 89.06 88 VAL A CA 1
ATOM 691 C C . VAL A 1 88 ? 4.459 1.207 -8.304 1.00 89.06 88 VAL A C 1
ATOM 693 O O . VAL A 1 88 ? 5.040 0.126 -8.393 1.00 89.06 88 VAL A O 1
ATOM 696 N N . LEU A 1 89 ? 4.728 2.251 -9.092 1.00 83.88 89 LEU A N 1
ATOM 697 C CA . LEU A 1 89 ? 5.729 2.249 -10.164 1.00 83.88 89 LEU A CA 1
ATOM 698 C C . LEU A 1 89 ? 7.149 2.092 -9.613 1.00 83.88 89 LEU A C 1
ATOM 700 O O . LEU A 1 89 ? 7.458 2.641 -8.559 1.00 83.88 89 LEU A O 1
ATOM 704 N N . ASP A 1 90 ? 8.021 1.402 -10.346 1.00 83.50 90 ASP A N 1
ATOM 705 C CA . ASP A 1 90 ? 9.456 1.347 -10.052 1.00 83.50 90 ASP A CA 1
ATOM 706 C C . ASP A 1 90 ? 10.155 2.628 -10.535 1.00 83.50 90 ASP A C 1
ATOM 708 O O . ASP A 1 90 ? 9.971 3.047 -11.676 1.00 83.50 90 ASP A O 1
ATOM 712 N N . CYS A 1 91 ? 10.996 3.239 -9.695 1.00 79.81 91 CYS A N 1
ATOM 713 C CA . CYS A 1 91 ? 11.721 4.466 -10.053 1.00 79.81 91 CYS A CA 1
ATOM 714 C C . CYS A 1 91 ? 12.731 4.242 -11.188 1.00 79.81 91 CYS A C 1
ATOM 716 O O . CYS A 1 91 ? 12.906 5.107 -12.042 1.00 79.81 91 CYS A O 1
ATOM 718 N N . ASP A 1 92 ? 13.369 3.070 -11.206 1.00 75.69 92 ASP A N 1
ATOM 719 C CA . ASP A 1 92 ? 14.343 2.687 -12.235 1.00 75.69 92 ASP A CA 1
ATOM 720 C C . ASP A 1 92 ? 13.671 2.166 -13.516 1.00 75.69 92 ASP A C 1
ATOM 722 O O . ASP A 1 92 ? 14.336 1.917 -14.524 1.00 75.69 92 ASP A O 1
ATOM 726 N N . VAL A 1 93 ? 12.342 2.012 -13.496 1.00 67.81 93 VAL A N 1
ATOM 727 C CA . VAL A 1 93 ? 11.533 1.633 -14.658 1.00 67.81 93 VAL A CA 1
ATOM 728 C C . VAL A 1 93 ? 10.355 2.608 -14.789 1.00 67.81 93 VAL A C 1
ATOM 730 O O . VAL A 1 93 ? 9.204 2.204 -14.596 1.00 67.81 93 VAL A O 1
ATOM 733 N N . PRO A 1 94 ? 10.623 3.890 -15.114 1.00 52.25 94 PRO A N 1
ATOM 734 C CA . PRO A 1 94 ? 9.559 4.854 -15.332 1.00 52.25 94 PRO A CA 1
ATOM 735 C C . PRO A 1 94 ? 8.683 4.371 -16.492 1.00 52.25 94 PRO A C 1
ATOM 737 O O . PRO A 1 94 ? 9.178 4.090 -17.582 1.00 52.25 94 PRO A O 1
ATOM 740 N N . ASP A 1 95 ? 7.389 4.231 -16.212 1.00 52.94 95 ASP A N 1
ATOM 741 C CA . ASP A 1 95 ? 6.315 3.901 -17.145 1.00 52.94 95 ASP A CA 1
ATOM 742 C C . ASP A 1 95 ? 6.540 2.644 -18.004 1.00 52.94 95 ASP A C 1
ATOM 744 O O . ASP A 1 95 ? 6.886 2.694 -19.187 1.00 52.94 95 ASP A O 1
ATOM 748 N N . ALA A 1 96 ? 6.181 1.477 -17.459 1.00 51.88 96 ALA A N 1
ATOM 749 C CA . ALA A 1 96 ? 5.699 0.388 -18.304 1.00 51.88 96 ALA A CA 1
ATOM 750 C C . ALA A 1 96 ? 4.361 0.820 -18.935 1.00 51.88 96 ALA A C 1
ATOM 752 O O . ALA A 1 96 ? 3.284 0.436 -18.479 1.00 51.88 96 ALA A O 1
ATOM 753 N N . CYS A 1 97 ? 4.422 1.655 -19.974 1.00 42.78 97 CYS A N 1
ATOM 754 C CA . CYS A 1 97 ? 3.284 1.960 -20.826 1.00 42.78 97 CYS A CA 1
ATOM 755 C C . CYS A 1 97 ? 2.672 0.636 -21.294 1.00 42.78 97 CYS A C 1
ATOM 757 O O . CYS A 1 97 ? 3.242 -0.066 -22.131 1.00 42.78 97 CYS A O 1
ATOM 759 N N . THR A 1 98 ? 1.493 0.291 -20.774 1.00 43.19 98 THR A N 1
ATOM 760 C CA . THR A 1 98 ? 0.650 -0.717 -21.414 1.00 43.19 98 THR A CA 1
ATOM 761 C C . THR A 1 98 ? 0.098 -0.067 -22.674 1.00 43.19 98 THR A C 1
ATOM 763 O O . THR A 1 98 ? -0.929 0.606 -22.652 1.00 43.19 98 THR A O 1
ATOM 766 N N . VAL A 1 99 ? 0.826 -0.201 -23.781 1.00 46.62 99 VAL A N 1
ATOM 767 C CA . VAL A 1 99 ? 0.358 0.276 -25.080 1.00 46.62 99 VAL A CA 1
ATOM 768 C C . VAL A 1 99 ? -0.638 -0.747 -25.617 1.00 46.62 99 VAL A C 1
ATOM 770 O O . VAL A 1 99 ? -0.261 -1.798 -26.133 1.00 46.62 99 VAL A O 1
ATOM 773 N N . ILE A 1 100 ? -1.927 -0.442 -25.486 1.00 44.03 100 ILE A N 1
ATOM 774 C CA . ILE A 1 100 ? -2.998 -1.208 -26.125 1.00 44.03 100 ILE A CA 1
ATOM 775 C C . ILE A 1 100 ? -3.151 -0.674 -27.548 1.00 44.03 100 ILE A C 1
ATOM 777 O O . ILE A 1 100 ? -3.705 0.403 -27.755 1.00 44.03 100 ILE A O 1
ATOM 781 N N . VAL A 1 101 ? -2.672 -1.425 -28.540 1.00 45.62 101 VAL A N 1
ATOM 782 C CA . VAL A 1 101 ? -2.976 -1.138 -29.948 1.00 45.62 101 VAL A CA 1
ATOM 783 C C . VAL A 1 101 ? -4.096 -2.068 -30.394 1.00 45.62 101 VAL A C 1
ATOM 785 O O . VAL A 1 101 ? -3.870 -3.250 -30.652 1.00 45.62 101 VAL A O 1
ATOM 788 N N . THR A 1 102 ? -5.316 -1.546 -30.486 1.00 42.44 102 THR A N 1
ATOM 789 C CA . THR A 1 102 ? -6.425 -2.254 -31.130 1.00 42.44 102 THR A CA 1
ATOM 790 C C . THR A 1 102 ? -6.331 -2.075 -32.643 1.00 42.44 102 THR A C 1
ATOM 792 O O . THR A 1 102 ? -6.211 -0.965 -33.156 1.00 42.44 102 THR A O 1
ATOM 795 N N . GLY A 1 103 ? -6.367 -3.188 -33.376 1.00 46.00 103 GLY A N 1
ATOM 796 C CA . GLY A 1 103 ? -6.486 -3.191 -34.830 1.00 46.00 103 GLY A CA 1
ATOM 797 C C . GLY A 1 103 ? -7.782 -3.876 -35.237 1.00 46.00 103 GLY A C 1
ATOM 798 O O . GLY A 1 103 ? -7.921 -5.086 -35.068 1.00 46.00 103 GLY A O 1
ATOM 799 N N . THR A 1 104 ? -8.731 -3.127 -35.791 1.00 50.31 104 THR A N 1
ATOM 800 C CA . THR A 1 104 ? -9.882 -3.701 -36.489 1.00 50.31 104 THR A CA 1
ATOM 801 C C . THR A 1 104 ? -9.435 -4.139 -37.878 1.00 50.31 104 THR A C 1
ATOM 803 O O . THR A 1 104 ? -9.335 -3.327 -38.792 1.00 50.31 104 THR A O 1
ATOM 806 N N . ASN A 1 105 ? -9.069 -5.417 -37.997 1.00 51.00 105 ASN A N 1
ATOM 807 C CA . ASN A 1 105 ? -9.432 -6.324 -39.094 1.00 51.00 105 ASN A CA 1
ATOM 808 C C . ASN A 1 105 ? -8.604 -7.615 -38.993 1.00 51.00 105 ASN A C 1
ATOM 810 O O . ASN A 1 105 ? -7.393 -7.642 -39.206 1.00 51.00 105 ASN A O 1
ATOM 814 N N . SER A 1 106 ? -9.323 -8.670 -38.617 1.00 59.28 106 SER A N 1
ATOM 815 C CA . SER A 1 106 ? -9.039 -10.102 -38.677 1.00 59.28 106 SER A CA 1
ATOM 816 C C . SER A 1 106 ? -7.838 -10.524 -39.539 1.00 59.28 106 SER A C 1
ATOM 818 O O . SER A 1 106 ? -7.955 -10.527 -40.760 1.00 59.28 106 SER A O 1
ATOM 820 N N . ALA A 1 107 ? -6.730 -10.920 -38.883 1.00 51.66 107 ALA A N 1
ATOM 821 C CA . ALA A 1 107 ? -5.777 -11.991 -39.275 1.00 51.66 107 ALA A CA 1
ATOM 822 C C . ALA A 1 107 ? -4.369 -11.866 -38.628 1.00 51.66 107 ALA A C 1
ATOM 824 O O . ALA A 1 107 ? -3.370 -12.221 -39.253 1.00 51.66 107 ALA A O 1
ATOM 825 N N . ARG A 1 108 ? -4.227 -11.366 -37.389 1.00 49.62 108 ARG A N 1
ATOM 826 C CA . ARG A 1 108 ? -2.921 -11.354 -36.695 1.00 49.62 108 ARG A CA 1
ATOM 827 C C . ARG A 1 108 ? -3.018 -11.948 -35.292 1.00 49.62 108 ARG A C 1
ATOM 829 O O . ARG A 1 108 ? -3.891 -11.576 -34.517 1.00 49.62 108 ARG A O 1
ATOM 836 N N . GLN A 1 109 ? -2.115 -12.884 -35.008 1.00 49.12 109 GLN A N 1
ATOM 837 C CA . GLN A 1 109 ? -1.853 -13.440 -33.680 1.00 49.12 109 GLN A CA 1
ATOM 838 C C . GLN A 1 109 ? -0.969 -12.480 -32.877 1.00 49.12 109 GLN A C 1
ATOM 840 O O . GLN A 1 109 ? -0.043 -11.882 -33.426 1.00 49.12 109 GLN A O 1
ATOM 845 N N . TYR A 1 110 ? -1.243 -12.369 -31.577 1.00 43.72 110 TYR A N 1
ATOM 846 C CA . TYR A 1 110 ? -0.474 -11.559 -30.634 1.00 43.72 110 TYR A CA 1
ATOM 847 C C . TYR A 1 110 ? 0.334 -12.453 -29.690 1.00 43.72 110 TYR A C 1
ATOM 849 O O . TYR A 1 110 ? -0.119 -13.532 -29.308 1.00 43.72 110 TYR A O 1
ATOM 857 N N . ILE A 1 111 ? 1.523 -11.984 -29.311 1.00 48.00 111 ILE A N 1
ATOM 858 C CA . ILE A 1 111 ? 2.413 -12.634 -28.343 1.00 48.00 111 ILE A CA 1
ATOM 859 C C . ILE A 1 111 ? 2.460 -11.767 -27.084 1.00 48.00 111 ILE A C 1
ATOM 861 O O . ILE A 1 111 ? 2.602 -10.549 -27.174 1.00 48.00 111 ILE A O 1
ATOM 865 N N . TYR A 1 112 ? 2.359 -12.407 -25.920 1.00 48.66 112 TYR A N 1
ATOM 866 C CA . TYR A 1 112 ? 2.375 -11.765 -24.607 1.00 48.66 112 TYR A CA 1
ATOM 867 C C . TYR A 1 112 ? 3.708 -12.031 -23.910 1.00 48.66 112 TYR A C 1
ATOM 869 O O . TYR A 1 112 ? 4.165 -13.172 -23.876 1.00 48.66 112 TYR A O 1
ATOM 877 N N . ILE A 1 113 ? 4.316 -10.997 -23.324 1.00 50.50 113 ILE A N 1
ATOM 878 C CA . ILE A 1 113 ? 5.561 -11.126 -22.559 1.00 50.50 113 ILE A CA 1
ATOM 879 C C . ILE A 1 113 ? 5.318 -10.530 -21.179 1.00 50.50 113 ILE A C 1
ATOM 881 O O . ILE A 1 113 ? 5.126 -9.324 -21.035 1.00 50.50 113 ILE A O 1
ATOM 885 N N . LEU A 1 114 ? 5.285 -11.394 -20.166 1.00 45.38 114 LEU A N 1
ATOM 886 C CA . LEU A 1 114 ? 5.066 -10.983 -18.783 1.00 45.38 114 LEU A CA 1
ATOM 887 C C . LEU A 1 114 ? 6.361 -10.403 -18.180 1.00 45.38 114 LEU A C 1
ATOM 889 O O . LEU A 1 114 ? 7.452 -10.860 -18.534 1.00 45.38 114 LEU A O 1
ATOM 893 N N . PRO A 1 115 ? 6.270 -9.468 -17.214 1.00 44.12 115 PRO A N 1
ATOM 894 C CA . PRO A 1 115 ? 7.434 -8.830 -16.584 1.00 44.12 115 PRO A CA 1
ATOM 895 C C . PRO A 1 115 ? 8.439 -9.811 -15.957 1.00 44.12 115 PRO A C 1
ATOM 897 O O . PRO A 1 115 ? 9.631 -9.517 -15.904 1.00 44.12 115 PRO A O 1
ATOM 900 N N . LEU A 1 116 ? 7.973 -10.996 -15.549 1.00 45.78 116 LEU A N 1
ATOM 901 C CA . LEU A 1 116 ? 8.787 -12.072 -14.971 1.00 45.78 116 LEU A CA 1
ATOM 902 C C . LEU A 1 116 ? 9.815 -12.686 -15.949 1.00 45.78 116 LEU A C 1
ATOM 904 O O . LEU A 1 116 ? 10.689 -13.424 -15.508 1.00 45.78 116 LEU A O 1
ATOM 908 N N . TRP A 1 117 ? 9.748 -12.383 -17.254 1.00 49.00 117 TRP A N 1
ATOM 909 C CA . TRP A 1 117 ? 10.618 -12.968 -18.292 1.00 49.00 117 TRP A CA 1
ATOM 910 C C . TRP A 1 117 ? 11.708 -12.015 -18.816 1.00 49.00 117 TRP A C 1
ATOM 912 O O . TRP A 1 117 ? 12.364 -12.309 -19.812 1.00 49.00 117 TRP A O 1
ATOM 922 N N . LYS A 1 118 ? 11.940 -10.874 -18.151 1.00 47.00 118 LYS A N 1
ATOM 923 C CA . LYS A 1 118 ? 12.858 -9.811 -18.615 1.00 47.00 118 LYS A CA 1
ATOM 924 C C . LYS A 1 118 ? 14.350 -10.186 -18.701 1.00 47.00 118 LYS A C 1
ATOM 926 O O . LYS A 1 118 ? 15.100 -9.431 -19.310 1.00 47.00 118 LYS A O 1
ATOM 931 N N . SER A 1 119 ? 14.807 -11.301 -18.124 1.00 47.72 119 SER A N 1
ATOM 932 C CA . SER A 1 119 ? 16.228 -11.700 -18.178 1.00 47.72 119 SER A CA 1
ATOM 933 C C . SER A 1 119 ? 16.616 -12.494 -19.431 1.00 47.72 119 SER A C 1
ATOM 935 O O . SER A 1 119 ? 17.804 -12.654 -19.701 1.00 47.72 119 SER A O 1
ATOM 937 N N . ILE A 1 120 ? 15.644 -12.966 -20.216 1.00 51.22 120 ILE A N 1
ATOM 938 C CA . ILE A 1 120 ? 15.889 -13.672 -21.475 1.00 51.22 120 ILE A CA 1
ATOM 939 C C . ILE A 1 120 ? 15.425 -12.742 -22.591 1.00 51.22 120 ILE A C 1
ATOM 941 O O . ILE A 1 120 ? 14.231 -12.615 -22.855 1.00 51.22 120 ILE A O 1
ATOM 945 N N . GLY A 1 121 ? 16.370 -12.040 -23.217 1.00 48.97 121 GLY A N 1
ATOM 946 C CA . GLY A 1 121 ? 16.077 -11.243 -24.403 1.00 48.97 121 GLY A CA 1
ATOM 947 C C . GLY A 1 121 ? 15.383 -12.114 -25.450 1.00 48.97 121 GLY A C 1
ATOM 948 O O . GLY A 1 121 ? 15.870 -13.191 -25.790 1.00 48.97 121 GLY A O 1
ATOM 949 N N . LEU A 1 122 ? 14.229 -11.673 -25.943 1.00 52.81 122 LEU A N 1
ATOM 950 C CA . LEU A 1 122 ? 13.580 -12.322 -27.075 1.00 52.81 122 LEU A CA 1
ATOM 951 C C . LEU A 1 122 ? 14.396 -12.038 -28.332 1.00 52.81 122 LEU A C 1
ATOM 953 O O . LEU A 1 122 ? 14.288 -10.964 -28.920 1.00 52.81 122 LEU A O 1
ATOM 957 N N . GLU A 1 123 ? 15.210 -13.003 -28.744 1.00 49.59 123 GLU A N 1
ATOM 958 C CA . GLU A 1 123 ? 15.832 -12.985 -30.061 1.00 49.59 123 GLU A CA 1
ATOM 959 C C . GLU A 1 123 ? 14.916 -13.717 -31.044 1.00 49.59 123 GLU A C 1
ATOM 961 O O . GLU A 1 123 ? 14.718 -14.929 -30.966 1.00 49.59 123 GLU A O 1
ATOM 966 N N . PHE A 1 124 ? 14.347 -12.978 -31.991 1.00 49.69 124 PHE A N 1
ATOM 967 C CA . PHE A 1 124 ? 13.673 -13.560 -33.142 1.00 49.69 124 PHE A CA 1
ATOM 968 C C . PHE A 1 124 ? 14.234 -12.950 -34.421 1.00 49.69 124 PHE A C 1
ATOM 970 O O . PHE A 1 124 ? 14.566 -11.767 -34.484 1.0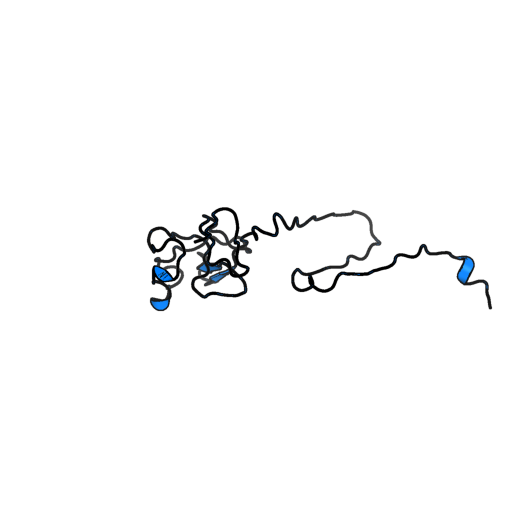0 49.69 124 PHE A O 1
ATOM 977 N N . LYS A 1 125 ? 14.341 -13.774 -35.465 1.00 50.25 125 LYS A N 1
ATOM 978 C CA . LYS A 1 125 ? 14.737 -13.337 -36.804 1.00 50.25 125 LYS A CA 1
ATOM 979 C C . LYS A 1 125 ? 13.540 -13.472 -37.725 1.00 50.25 125 LYS A C 1
ATOM 981 O O . LYS A 1 125 ? 13.013 -14.564 -37.914 1.00 50.25 125 LYS A O 1
ATOM 986 N N . VAL A 1 126 ? 13.120 -12.351 -38.298 1.00 51.78 126 VAL A N 1
ATOM 987 C CA . VAL A 1 126 ? 12.078 -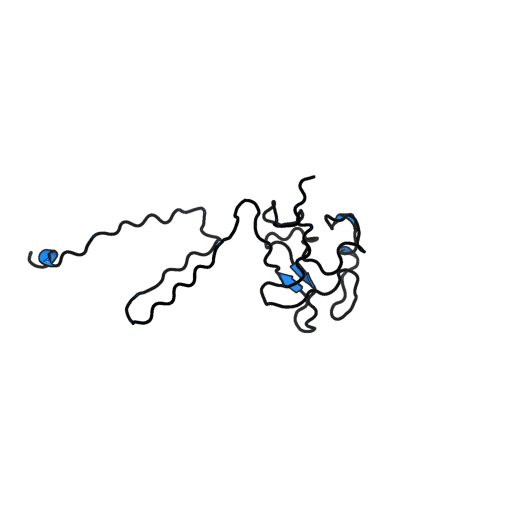12.323 -39.323 1.00 51.78 126 VAL A CA 1
ATOM 988 C C . VAL A 1 126 ? 12.749 -12.547 -40.674 1.00 51.78 126 VAL A C 1
ATOM 990 O O . VAL A 1 126 ? 13.652 -11.804 -41.054 1.00 51.78 126 VAL A O 1
ATOM 993 N N . LYS A 1 127 ? 12.313 -13.575 -41.403 1.00 52.09 127 LYS A N 1
ATOM 994 C CA . LYS A 1 127 ? 12.678 -13.785 -42.807 1.00 52.09 127 LYS A CA 1
ATOM 995 C C . LYS A 1 127 ? 11.453 -13.475 -43.659 1.00 52.09 127 LYS A C 1
ATOM 997 O O . LYS A 1 127 ? 10.370 -13.976 -43.365 1.00 52.09 127 LYS A O 1
ATOM 1002 N N . ASN A 1 128 ? 11.617 -12.669 -44.707 1.00 56.09 128 ASN A N 1
ATOM 1003 C CA . ASN A 1 128 ? 10.547 -12.468 -45.681 1.00 56.09 128 ASN A CA 1
ATOM 1004 C C . ASN A 1 128 ? 10.215 -13.797 -46.359 1.00 56.09 128 ASN A C 1
ATOM 1006 O O . ASN A 1 128 ? 11.107 -14.534 -46.785 1.00 56.09 128 ASN A O 1
ATOM 1010 N N . TRP A 1 129 ? 8.922 -14.093 -46.435 1.00 54.53 129 TRP A N 1
ATOM 1011 C CA . TRP A 1 129 ? 8.422 -15.270 -47.124 1.00 54.53 129 TRP A CA 1
ATOM 1012 C C . TRP A 1 129 ? 8.585 -15.092 -48.640 1.00 54.53 129 TRP A C 1
ATOM 1014 O O . TRP A 1 129 ? 8.169 -14.071 -49.187 1.00 54.53 129 TRP A O 1
ATOM 1024 N N . ASP A 1 130 ? 9.204 -16.072 -49.302 1.00 69.56 130 ASP A N 1
ATOM 1025 C CA . ASP A 1 130 ? 9.382 -16.120 -50.756 1.00 69.56 130 ASP A CA 1
ATOM 1026 C C . ASP A 1 130 ? 8.677 -17.382 -51.298 1.00 69.56 130 ASP A C 1
ATOM 1028 O O . ASP A 1 130 ? 9.057 -18.497 -50.927 1.00 69.56 130 ASP A O 1
ATOM 1032 N N . PRO A 1 131 ? 7.641 -17.240 -52.146 1.00 56.66 131 PRO A N 1
ATOM 1033 C CA . PRO A 1 131 ? 6.863 -18.366 -52.660 1.00 56.66 131 PRO A CA 1
ATOM 1034 C C . PRO A 1 131 ? 7.645 -19.328 -53.564 1.00 56.66 131 PRO A C 1
ATOM 1036 O O . PRO A 1 131 ? 7.195 -20.453 -53.766 1.00 56.66 131 PRO A O 1
ATOM 1039 N N . LYS A 1 132 ? 8.810 -18.940 -54.104 1.00 57.28 132 LYS A N 1
ATOM 1040 C CA . LYS A 1 132 ? 9.558 -19.763 -55.080 1.00 57.28 132 LYS A CA 1
ATOM 1041 C C . LYS A 1 132 ? 10.242 -20.997 -54.485 1.00 57.28 132 LYS A C 1
ATOM 1043 O O . LYS A 1 132 ? 10.806 -21.805 -55.212 1.00 57.28 132 LYS A O 1
ATOM 1048 N N . TRP A 1 133 ? 10.187 -21.165 -53.167 1.00 56.00 133 TRP A N 1
ATOM 1049 C CA . TRP A 1 133 ? 10.891 -22.228 -52.448 1.00 56.00 133 TRP A CA 1
ATOM 1050 C C . TRP A 1 133 ? 10.156 -23.581 -52.466 1.00 56.00 133 TRP A C 1
ATOM 1052 O O . TRP A 1 133 ? 10.658 -24.536 -51.881 1.00 56.00 133 TRP A O 1
ATOM 1062 N N . MET A 1 134 ? 8.997 -23.684 -53.132 1.00 49.06 134 MET A N 1
ATOM 1063 C CA . MET A 1 134 ? 8.265 -24.949 -53.317 1.00 49.06 134 MET A CA 1
ATOM 1064 C C . MET A 1 134 ? 8.363 -25.550 -54.732 1.00 49.06 134 MET A C 1
ATOM 1066 O O . MET A 1 134 ? 7.845 -26.640 -54.946 1.00 49.06 134 MET A O 1
ATOM 1070 N N . GLU A 1 135 ? 9.052 -24.917 -55.686 1.00 51.34 135 GLU A N 1
ATOM 1071 C CA . GLU A 1 135 ? 9.217 -25.455 -57.054 1.00 51.34 135 GLU A CA 1
ATOM 1072 C C . GLU A 1 135 ? 10.560 -26.185 -57.233 1.00 51.34 135 GLU A C 1
ATOM 1074 O O . GLU A 1 135 ? 11.351 -25.865 -58.118 1.00 51.34 135 GLU A O 1
ATOM 1079 N N . GLY A 1 136 ? 10.850 -27.152 -56.357 1.00 53.03 136 GLY A N 1
ATOM 1080 C CA . GLY A 1 136 ? 12.141 -27.847 -56.340 1.00 53.03 136 GLY A CA 1
ATOM 1081 C C . GLY A 1 136 ? 12.111 -29.300 -55.862 1.00 53.03 136 GLY A C 1
ATOM 1082 O O . GLY A 1 136 ? 13.020 -29.694 -55.132 1.00 53.03 136 GLY A O 1
ATOM 1083 N N . VAL A 1 137 ? 11.096 -30.077 -56.265 1.00 41.94 137 VAL A N 1
ATOM 1084 C CA . VAL A 1 137 ? 11.173 -31.551 -56.362 1.00 41.94 137 VAL A CA 1
ATOM 1085 C C . VAL A 1 137 ? 10.967 -31.944 -57.815 1.00 41.94 137 VAL A C 1
ATOM 1087 O O . VAL A 1 137 ? 9.982 -31.444 -58.402 1.00 41.94 137 VAL A O 1
#

Foldseek 3Di:
DDADQQFAQDLQRQRHPHAAQAFPVGFGFDQQPDPPPHHHDPVLVQLVLHNNSDSVSCTRGFHRSPSDSNHTKGQGNDSVGGIGHHDGHHPVDPDPDPDDDDDPDDDDDDDDDDPVNVVDDDDDDDDDDDPPVPPDD

Secondary structure (DSSP, 8-state):
---BSSSBSSTT-TTB-----B-TT-PBBPPTT--SSSPPPGGG--GGGSTTS-TTTSTT--B-TT--TT--EEEBS-TT-SEEE--PPBTTS-----------SS--------GGGTTS----------GGGG---

Organism: NCBI:txid36148